Protein AF-A0A096C5V4-F1 (afdb_monomer_lite)

Foldseek 3Di:
DADDDDPPPVPDDPLVQVLLQLLQAQALDGDDCVLSVNDRHHYHVLLAAEEAEAQDDDPVVQVVSVVVSCVSNVHPDDRPRYDYDYPNPDQLVVSVVCVVVVQVVRCVVRVHHPYHHYHPVVSNPD

Structure (mmCIF, N/CA/C/O backbone):
data_AF-A0A096C5V4-F1
#
_entry.id   AF-A0A096C5V4-F1
#
loop_
_atom_site.group_PDB
_atom_site.id
_atom_site.type_symbol
_atom_site.label_atom_id
_atom_site.label_alt_id
_atom_site.label_comp_id
_atom_site.label_asym_id
_atom_site.label_entity_id
_atom_site.label_seq_id
_atom_site.pdbx_PDB_ins_code
_atom_site.Cartn_x
_atom_site.Cartn_y
_atom_site.Cartn_z
_atom_site.occupancy
_atom_site.B_iso_or_equiv
_atom_site.auth_seq_id
_atom_site.auth_comp_id
_atom_site.auth_asym_id
_atom_site.auth_atom_id
_atom_site.pdbx_PDB_model_num
ATOM 1 N N . MET A 1 1 ? -8.021 -10.408 -1.022 1.00 36.00 1 MET A N 1
ATOM 2 C CA . MET A 1 1 ? -8.852 -10.217 -2.234 1.00 36.00 1 MET A CA 1
ATOM 3 C C . MET A 1 1 ? -8.066 -9.335 -3.194 1.00 36.00 1 MET A C 1
ATOM 5 O O . MET A 1 1 ? -7.627 -8.278 -2.763 1.00 36.00 1 MET A O 1
ATOM 9 N N . LEU A 1 2 ? -7.796 -9.785 -4.425 1.00 30.89 2 LEU A N 1
ATOM 10 C CA . LEU A 1 2 ? -7.108 -8.972 -5.436 1.00 30.89 2 LEU A CA 1
ATOM 11 C C . LEU A 1 2 ? -8.164 -8.065 -6.089 1.00 30.89 2 LEU A C 1
ATOM 13 O O . LEU A 1 2 ? -9.019 -8.563 -6.815 1.00 30.89 2 LEU A O 1
ATOM 17 N N . LEU A 1 3 ? -8.166 -6.769 -5.778 1.00 42.56 3 LEU A N 1
ATOM 18 C CA . LEU A 1 3 ? -9.052 -5.807 -6.438 1.00 42.56 3 LEU A CA 1
ATOM 19 C C . LEU A 1 3 ? -8.323 -5.260 -7.664 1.00 42.56 3 LEU A C 1
ATOM 21 O O . LEU A 1 3 ? -7.387 -4.477 -7.534 1.00 42.56 3 LEU A O 1
ATOM 25 N N . THR A 1 4 ? -8.732 -5.694 -8.854 1.00 36.84 4 THR A N 1
ATOM 26 C CA . THR A 1 4 ? -8.365 -5.019 -10.102 1.00 36.84 4 THR A CA 1
ATOM 27 C C . THR A 1 4 ? -9.479 -4.028 -10.420 1.00 36.84 4 THR A C 1
ATOM 29 O O . THR A 1 4 ? -10.626 -4.421 -10.610 1.00 36.84 4 THR A O 1
ATOM 32 N N . TYR A 1 5 ? -9.167 -2.732 -10.395 1.00 47.03 5 TYR A N 1
ATOM 33 C CA . TYR A 1 5 ? -10.118 -1.676 -10.741 1.00 47.03 5 TYR A CA 1
ATOM 34 C C . TYR A 1 5 ? -9.794 -1.172 -12.147 1.00 47.03 5 TYR A C 1
ATOM 36 O O . TYR A 1 5 ? -8.743 -0.573 -12.367 1.00 47.03 5 TYR A O 1
ATOM 44 N N . GLN A 1 6 ? -10.688 -1.429 -13.103 1.00 39.72 6 GLN A N 1
ATOM 45 C CA . GLN A 1 6 ? -10.728 -0.678 -14.353 1.00 39.72 6 GLN A CA 1
ATOM 46 C C . GLN A 1 6 ? -11.697 0.485 -14.169 1.00 39.72 6 GLN A C 1
ATOM 48 O O . GLN A 1 6 ? -12.796 0.321 -13.650 1.00 39.72 6 GLN A O 1
ATOM 53 N N . ASN A 1 7 ? -11.242 1.669 -14.551 1.00 42.59 7 ASN A N 1
ATOM 54 C CA . ASN A 1 7 ? -11.932 2.931 -14.355 1.00 42.59 7 ASN A CA 1
ATOM 55 C C . ASN A 1 7 ? -13.208 2.970 -15.216 1.00 42.59 7 ASN A C 1
ATOM 57 O O . ASN A 1 7 ? -13.111 3.093 -16.434 1.00 42.59 7 ASN A O 1
ATOM 61 N N . ILE A 1 8 ? -14.383 2.803 -14.602 1.00 46.03 8 ILE A N 1
ATOM 62 C CA . ILE A 1 8 ? -15.649 2.591 -15.331 1.00 46.03 8 ILE A CA 1
ATOM 63 C C . ILE A 1 8 ? -16.226 3.917 -15.867 1.00 46.03 8 ILE A C 1
ATOM 65 O O . ILE A 1 8 ? -16.926 3.922 -16.875 1.00 46.03 8 ILE A O 1
ATOM 69 N N . ASP A 1 9 ? -15.838 5.058 -15.281 1.00 47.91 9 ASP A N 1
ATOM 70 C CA . ASP A 1 9 ? -16.555 6.324 -15.507 1.00 47.91 9 ASP A CA 1
ATOM 71 C C . ASP A 1 9 ? -15.721 7.417 -16.201 1.00 47.91 9 ASP A C 1
ATOM 73 O O . ASP A 1 9 ? -16.211 8.523 -16.415 1.00 47.91 9 ASP A O 1
ATOM 77 N N . GLY A 1 10 ? -14.448 7.160 -16.532 1.00 47.50 10 GLY A N 1
ATOM 78 C CA . GLY A 1 10 ? -13.567 8.072 -17.293 1.00 47.50 10 GLY A CA 1
ATOM 79 C C . GLY A 1 10 ? -13.242 9.439 -16.653 1.00 47.50 10 GLY A C 1
ATOM 80 O O . GLY A 1 10 ? -12.341 10.129 -17.123 1.00 47.50 10 GLY A O 1
ATOM 81 N N . LEU A 1 11 ? -13.933 9.830 -15.578 1.00 49.19 11 LEU A N 1
ATOM 82 C CA . LEU A 1 11 ? -13.869 11.154 -14.941 1.00 49.19 11 LEU A CA 1
ATOM 83 C C . LEU A 1 11 ? -13.092 11.174 -13.618 1.00 49.19 11 LEU A C 1
ATOM 85 O O . LEU A 1 11 ? -12.609 12.227 -13.204 1.00 49.19 11 LEU A O 1
ATOM 89 N N . THR A 1 12 ? -12.943 10.030 -12.949 1.00 55.69 12 THR A N 1
ATOM 90 C CA . THR A 1 12 ? -12.271 9.949 -11.643 1.00 55.69 12 THR A CA 1
ATOM 91 C C . THR A 1 12 ? -10.900 9.309 -11.803 1.00 55.69 12 THR A C 1
ATOM 93 O O . THR A 1 12 ? -10.772 8.231 -12.368 1.00 55.69 12 THR A O 1
ATOM 96 N N . ARG A 1 13 ? -9.833 9.963 -11.332 1.00 67.00 13 ARG A N 1
ATOM 97 C CA . ARG A 1 13 ? -8.462 9.428 -11.441 1.00 67.00 13 ARG A CA 1
ATOM 98 C C . ARG A 1 13 ? -8.331 8.151 -10.600 1.00 67.00 13 ARG A C 1
ATOM 100 O O . ARG A 1 13 ? -8.761 8.153 -9.451 1.00 67.00 13 ARG A O 1
ATOM 107 N N . THR A 1 14 ? -7.684 7.108 -11.125 1.00 73.25 14 THR A N 1
ATOM 108 C CA . THR A 1 14 ? -7.484 5.802 -10.455 1.00 73.25 14 THR A CA 1
ATOM 109 C C . THR A 1 14 ? -6.994 5.943 -9.006 1.00 73.25 14 THR A C 1
ATOM 111 O O . THR A 1 14 ? -7.549 5.327 -8.096 1.00 73.25 14 THR A O 1
ATOM 114 N N . GLY A 1 15 ? -6.053 6.861 -8.756 1.00 77.00 15 GLY A N 1
ATOM 115 C CA . GLY A 1 15 ? -5.527 7.129 -7.412 1.00 77.00 15 GLY A CA 1
ATOM 116 C C . GLY A 1 15 ? -6.564 7.616 -6.383 1.00 77.00 15 GLY A C 1
ATOM 117 O O . GLY A 1 15 ? -6.405 7.383 -5.186 1.00 77.00 15 GLY A O 1
ATOM 118 N N . VAL A 1 16 ? -7.664 8.246 -6.813 1.00 84.19 16 VAL A N 1
ATOM 119 C CA . VAL A 1 16 ? -8.737 8.720 -5.915 1.00 84.19 16 VAL A CA 1
ATOM 120 C C . VAL A 1 16 ? -9.544 7.549 -5.343 1.00 84.19 16 VAL A C 1
ATOM 122 O O . VAL A 1 16 ? -9.906 7.575 -4.160 1.00 84.19 16 VAL A O 1
ATOM 125 N N . TYR A 1 17 ? -9.769 6.508 -6.149 1.00 88.88 17 TYR A N 1
ATOM 126 C CA . TYR A 1 17 ? -10.402 5.264 -5.714 1.00 88.88 17 TYR A CA 1
ATOM 127 C C . TYR A 1 17 ? -9.463 4.407 -4.869 1.00 88.88 17 TYR A C 1
ATOM 129 O O . TYR A 1 17 ? -9.890 3.896 -3.836 1.00 88.88 17 TYR A O 1
ATOM 137 N N . ILE A 1 18 ? -8.178 4.319 -5.229 1.00 92.25 18 ILE A N 1
ATOM 138 C CA . ILE A 1 18 ? -7.176 3.639 -4.393 1.00 92.25 18 ILE A CA 1
ATOM 139 C C . ILE A 1 18 ? -7.161 4.253 -2.991 1.00 92.25 18 ILE A C 1
ATOM 141 O O . ILE A 1 18 ? -7.294 3.532 -2.007 1.00 92.25 18 ILE A O 1
ATOM 145 N N . SER A 1 19 ? -7.124 5.584 -2.882 1.00 93.88 19 SER A N 1
ATOM 146 C CA . SER A 1 19 ? -7.204 6.268 -1.586 1.00 93.88 19 SER A CA 1
ATOM 147 C C . SER A 1 19 ? -8.500 5.952 -0.816 1.00 93.88 19 SER A C 1
ATOM 149 O O . SER A 1 19 ? -8.475 5.843 0.407 1.00 93.88 19 SER A O 1
ATOM 151 N N . ALA A 1 20 ? -9.639 5.775 -1.499 1.00 94.94 20 ALA A N 1
ATOM 152 C CA . ALA A 1 20 ? -10.913 5.400 -0.870 1.00 94.94 20 ALA A CA 1
ATOM 153 C C . ALA A 1 20 ? -10.879 3.986 -0.286 1.00 94.94 20 ALA A C 1
ATOM 155 O O . ALA A 1 20 ? -11.258 3.778 0.867 1.00 94.94 20 ALA A O 1
ATOM 156 N N . ILE A 1 21 ? -10.385 3.034 -1.078 1.00 96.81 21 ILE A N 1
ATOM 157 C CA . ILE A 1 21 ? -10.232 1.636 -0.679 1.00 96.81 21 ILE A CA 1
ATOM 158 C C . ILE A 1 21 ? -9.263 1.546 0.495 1.00 96.81 21 ILE A C 1
ATOM 160 O O . ILE A 1 21 ? -9.602 0.969 1.524 1.00 96.81 21 ILE A O 1
ATOM 164 N N . LEU A 1 22 ? -8.082 2.157 0.372 1.00 97.69 22 LEU A N 1
ATOM 165 C CA . LEU A 1 22 ? -7.081 2.149 1.430 1.00 97.69 22 LEU A CA 1
ATOM 166 C C . LEU A 1 22 ? -7.664 2.718 2.722 1.00 97.69 22 LEU A C 1
ATOM 168 O O . LEU A 1 22 ? -7.626 2.020 3.731 1.00 97.69 22 LEU A O 1
ATOM 172 N N . ALA A 1 23 ? -8.298 3.895 2.683 1.00 97.88 23 ALA A N 1
ATOM 173 C CA . ALA A 1 23 ? -8.901 4.515 3.863 1.00 97.88 23 ALA A CA 1
ATOM 174 C C . ALA A 1 23 ? -9.884 3.583 4.591 1.00 97.88 23 ALA A C 1
ATOM 176 O O . ALA A 1 23 ? -9.790 3.430 5.807 1.00 97.88 23 ALA A O 1
ATOM 177 N N . GLY A 1 24 ? -10.764 2.894 3.854 1.00 97.94 24 GLY A N 1
ATOM 178 C CA . GLY A 1 24 ? -11.707 1.932 4.435 1.00 97.94 24 GLY A CA 1
ATOM 179 C C . GLY A 1 24 ? -11.047 0.712 5.088 1.00 97.94 24 GLY A C 1
ATOM 180 O O . GLY A 1 24 ? -11.654 0.083 5.948 1.00 97.94 24 GLY A O 1
ATOM 181 N N . THR A 1 25 ? -9.800 0.388 4.730 1.00 98.38 25 THR A N 1
ATOM 182 C CA . THR A 1 25 ? -9.024 -0.704 5.347 1.00 98.38 25 THR A CA 1
ATOM 183 C C . THR A 1 25 ? -8.139 -0.274 6.517 1.00 98.38 25 THR A C 1
ATOM 185 O O . THR A 1 25 ? -7.573 -1.137 7.185 1.00 98.38 25 THR A O 1
ATOM 188 N N . LEU A 1 26 ? -7.994 1.029 6.784 1.00 98.31 26 LEU A N 1
ATOM 189 C CA . LEU A 1 26 ? -7.147 1.535 7.877 1.00 98.31 26 LEU A CA 1
ATOM 190 C C . LEU A 1 26 ? -7.860 1.597 9.232 1.00 98.31 26 LEU A C 1
ATOM 192 O O . LEU A 1 26 ? -7.247 1.963 10.232 1.00 98.31 26 LEU A O 1
ATOM 196 N N . VAL A 1 27 ? -9.141 1.241 9.268 1.00 97.94 27 VAL A N 1
ATOM 197 C CA . VAL A 1 27 ? -10.021 1.382 10.430 1.00 97.94 27 VAL A CA 1
ATOM 198 C C . VAL A 1 27 ? -10.542 0.030 10.910 1.00 97.94 27 VAL A C 1
ATOM 200 O O . VAL A 1 27 ? -10.601 -0.938 10.148 1.00 97.94 27 VAL A O 1
ATOM 203 N N . ALA A 1 28 ? -10.919 -0.041 12.189 1.00 97.12 28 ALA A N 1
ATOM 204 C CA . ALA A 1 28 ? -11.491 -1.247 12.792 1.00 97.12 28 ALA A CA 1
ATOM 205 C C . ALA A 1 28 ? -12.981 -1.430 12.455 1.00 97.12 28 ALA A C 1
ATOM 207 O O . ALA A 1 28 ? -13.461 -2.559 12.368 1.00 97.12 28 ALA A O 1
ATOM 208 N N . GLU A 1 29 ? -13.690 -0.326 12.220 1.00 97.19 29 GLU A N 1
ATOM 209 C CA . GLU A 1 29 ? -15.111 -0.299 11.874 1.00 97.19 29 GLU A CA 1
ATOM 210 C C . GLU A 1 29 ? -15.308 0.215 10.450 1.00 97.19 29 GLU A C 1
ATOM 212 O O . GLU A 1 29 ? -14.498 0.982 9.934 1.00 97.19 29 GLU A O 1
ATOM 217 N N . ARG A 1 30 ? -16.376 -0.231 9.785 1.00 96.31 30 ARG A N 1
ATOM 218 C CA . ARG A 1 30 ? -16.660 0.149 8.397 1.00 96.31 30 ARG A CA 1
ATOM 219 C C . ARG A 1 30 ? -16.947 1.653 8.301 1.00 96.31 30 ARG A C 1
ATOM 221 O O . ARG A 1 30 ? -17.791 2.168 9.028 1.00 96.31 30 ARG A O 1
ATOM 228 N N . LEU A 1 31 ? -16.273 2.325 7.366 1.00 95.44 31 LEU A N 1
ATOM 229 C CA . LEU A 1 31 ? -16.545 3.725 7.032 1.00 95.44 31 LEU A CA 1
ATOM 230 C C . LEU A 1 31 ? -17.895 3.888 6.326 1.00 95.44 31 LEU A C 1
ATOM 232 O O . LEU A 1 31 ? -18.392 2.960 5.685 1.00 95.44 31 LEU A O 1
ATOM 236 N N . GLN A 1 32 ? -18.453 5.094 6.404 1.00 94.12 32 GLN A N 1
ATOM 237 C CA . GLN A 1 32 ? -19.642 5.459 5.639 1.00 94.12 32 GLN A CA 1
ATOM 238 C C . GLN A 1 32 ? -19.329 5.503 4.139 1.00 94.12 32 GLN A C 1
ATOM 240 O O . GLN A 1 32 ? -18.202 5.810 3.735 1.00 94.12 32 GLN A O 1
ATOM 245 N N . ALA A 1 33 ? -20.336 5.231 3.309 1.00 90.00 33 ALA A N 1
ATOM 246 C CA . ALA A 1 33 ? -20.181 5.147 1.859 1.00 90.00 33 ALA A CA 1
ATOM 247 C C . ALA A 1 33 ? -19.620 6.451 1.261 1.00 90.00 33 ALA A C 1
ATOM 249 O O . ALA A 1 33 ? -18.791 6.427 0.357 1.00 90.00 33 ALA A O 1
ATOM 250 N N . GLU A 1 34 ? -19.994 7.605 1.804 1.00 91.12 34 GLU A N 1
ATOM 251 C CA . GLU A 1 34 ? -19.537 8.926 1.369 1.00 91.12 34 GLU A CA 1
ATOM 252 C C . GLU A 1 34 ? -18.023 9.101 1.565 1.00 91.12 34 GLU A C 1
ATOM 254 O O . GLU A 1 34 ? -17.355 9.774 0.776 1.00 91.12 34 GLU A O 1
ATOM 259 N N . GLN A 1 35 ? -17.455 8.453 2.586 1.00 92.12 35 GLN A N 1
ATOM 260 C CA . GLN A 1 35 ? -16.017 8.473 2.851 1.00 92.12 35 GLN A CA 1
ATOM 261 C C . GLN A 1 35 ? -15.253 7.576 1.872 1.00 92.12 35 GLN A C 1
ATOM 263 O O . GLN A 1 35 ? -14.094 7.855 1.571 1.00 92.12 35 GLN A O 1
ATOM 268 N N . THR A 1 36 ? -15.888 6.531 1.340 1.00 93.19 36 THR A N 1
ATOM 269 C CA . THR A 1 36 ? -15.294 5.561 0.408 1.00 93.19 36 THR A CA 1
ATOM 270 C C . THR A 1 36 ? -15.768 5.741 -1.035 1.00 93.19 36 THR A C 1
ATOM 272 O O . THR A 1 36 ? -15.596 4.836 -1.846 1.00 93.19 36 THR A O 1
ATOM 275 N N . LEU A 1 37 ? -16.310 6.911 -1.395 1.00 91.88 37 LEU A N 1
ATOM 276 C CA . LEU A 1 37 ? -16.802 7.214 -2.752 1.00 91.88 37 LEU A CA 1
ATOM 277 C C . LEU A 1 37 ? -17.891 6.239 -3.235 1.00 91.88 37 LEU A C 1
ATOM 279 O O . LEU A 1 37 ? -17.922 5.849 -4.397 1.00 91.88 37 LEU A O 1
ATOM 283 N N . GLY A 1 38 ? -18.758 5.808 -2.324 1.00 91.06 38 GLY A N 1
ATOM 284 C CA . GLY A 1 38 ? -19.812 4.829 -2.575 1.00 91.06 38 GLY A CA 1
ATOM 285 C C . GLY A 1 38 ? -19.341 3.374 -2.544 1.00 91.06 38 GLY A C 1
ATOM 286 O O . GLY A 1 38 ? -20.164 2.476 -2.707 1.00 91.06 38 GLY A O 1
ATOM 287 N N . LEU A 1 39 ? -18.044 3.111 -2.338 1.00 90.56 39 LEU A N 1
ATOM 288 C CA . LEU A 1 39 ? -17.512 1.750 -2.319 1.00 90.56 39 LEU A CA 1
ATOM 289 C C . LEU A 1 39 ? -17.819 1.035 -1.007 1.00 90.56 39 LEU A C 1
ATOM 291 O O . LEU A 1 39 ? -17.585 1.569 0.080 1.00 90.56 39 LEU A O 1
ATOM 295 N N . ASP A 1 40 ? -18.215 -0.230 -1.113 1.00 92.94 40 ASP A N 1
ATOM 296 C CA . ASP A 1 40 ? -18.361 -1.095 0.049 1.00 92.94 40 ASP A CA 1
ATOM 297 C C . ASP A 1 40 ? -17.019 -1.736 0.440 1.00 92.94 40 ASP A C 1
ATOM 299 O O . ASP A 1 40 ? -16.634 -2.798 -0.053 1.00 92.94 40 ASP A O 1
ATOM 303 N N . VAL A 1 41 ? -16.267 -1.069 1.317 1.00 95.56 41 VAL A N 1
ATOM 304 C CA . VAL A 1 41 ? -14.935 -1.521 1.749 1.00 95.56 41 VAL A CA 1
ATOM 305 C C . VAL A 1 41 ? -15.036 -2.273 3.076 1.00 95.56 41 VAL A C 1
ATOM 307 O O . VAL A 1 41 ? -15.735 -1.865 4.006 1.00 95.56 41 VAL A O 1
ATOM 310 N N . THR A 1 42 ? -14.348 -3.412 3.173 1.00 97.19 42 THR A N 1
ATOM 311 C CA . THR A 1 42 ? -14.268 -4.188 4.419 1.00 97.19 42 THR A CA 1
ATOM 312 C C . THR A 1 42 ? -13.186 -3.608 5.330 1.00 97.19 42 THR A C 1
ATOM 314 O O . THR A 1 42 ? -12.017 -3.545 4.939 1.00 97.19 42 THR A O 1
ATOM 317 N N . ALA A 1 43 ? -13.580 -3.230 6.548 1.00 97.94 43 ALA A N 1
ATOM 318 C CA . ALA A 1 43 ? -12.677 -2.763 7.599 1.00 97.94 43 ALA A CA 1
ATOM 319 C C . ALA A 1 43 ? -11.674 -3.844 8.037 1.00 97.94 43 ALA A C 1
ATOM 321 O O . ALA A 1 43 ? -11.847 -5.032 7.754 1.00 97.94 43 ALA A O 1
ATOM 322 N N . ASN A 1 44 ? -10.625 -3.438 8.751 1.00 98.50 44 ASN A N 1
ATOM 323 C CA . ASN A 1 44 ? -9.537 -4.311 9.187 1.00 98.50 44 ASN A CA 1
ATOM 324 C C . ASN A 1 44 ? -9.403 -4.344 10.724 1.00 98.50 44 ASN A C 1
ATOM 326 O O . ASN A 1 44 ? -8.382 -3.922 11.272 1.00 98.50 44 ASN A O 1
ATOM 330 N N . PRO A 1 45 ? -10.396 -4.886 11.457 1.00 97.75 45 PRO A N 1
ATOM 331 C CA . PRO A 1 45 ? -10.356 -4.947 12.922 1.00 97.75 45 PRO A CA 1
ATOM 332 C C . PRO A 1 45 ? -9.230 -5.837 13.464 1.00 97.75 45 PRO A C 1
ATOM 334 O O . PRO A 1 45 ? -8.861 -5.729 14.628 1.00 97.75 45 PRO A O 1
ATOM 337 N N . LYS A 1 46 ? -8.683 -6.730 12.631 1.00 97.88 46 LYS A N 1
ATOM 338 C CA . LYS A 1 46 ? -7.581 -7.627 13.000 1.00 97.88 46 LYS A CA 1
ATOM 339 C C . LYS A 1 46 ? -6.201 -6.992 12.824 1.00 97.88 46 LYS A C 1
ATOM 341 O O . LYS A 1 46 ? -5.219 -7.624 13.191 1.00 97.88 46 LYS A O 1
ATOM 346 N N . GLY A 1 47 ? -6.115 -5.796 12.233 1.00 98.00 47 GLY A N 1
ATOM 347 C CA . GLY A 1 47 ? -4.837 -5.146 11.946 1.00 98.00 47 GLY A CA 1
ATOM 348 C C . GLY A 1 47 ? -3.922 -5.982 11.044 1.00 98.00 47 GLY A C 1
ATOM 349 O O . GLY A 1 47 ? -2.708 -5.945 11.209 1.00 98.00 47 GLY A O 1
ATOM 350 N N . MET A 1 48 ? -4.489 -6.758 10.111 1.00 98.62 48 MET A N 1
ATOM 351 C CA . MET A 1 48 ? -3.708 -7.526 9.134 1.00 98.62 48 MET A CA 1
ATOM 352 C C . MET A 1 48 ? -3.050 -6.588 8.117 1.00 98.62 48 MET A C 1
ATOM 354 O O . MET A 1 48 ? -3.488 -5.455 7.924 1.00 98.62 48 MET A O 1
ATOM 358 N N . THR A 1 49 ? -2.019 -7.055 7.419 1.00 98.69 49 THR A N 1
ATOM 359 C CA . THR A 1 49 ? -1.239 -6.182 6.531 1.00 98.69 49 THR A CA 1
ATOM 360 C C . THR A 1 49 ? -2.082 -5.572 5.409 1.00 98.69 49 THR A C 1
ATOM 362 O O . THR A 1 49 ? -2.801 -6.284 4.705 1.00 98.69 49 THR A O 1
ATOM 365 N N . VAL A 1 50 ? -1.900 -4.276 5.170 1.00 98.62 50 VAL A N 1
ATOM 366 C CA . VAL A 1 50 ? -2.322 -3.581 3.952 1.00 98.62 50 VAL A CA 1
ATOM 367 C C . VAL A 1 50 ? -1.074 -3.098 3.211 1.00 98.62 50 VAL A C 1
ATOM 369 O O . VAL A 1 50 ? -0.286 -2.328 3.758 1.00 98.62 50 VAL A O 1
ATOM 372 N N . LEU A 1 51 ? -0.882 -3.567 1.978 1.00 98.38 51 LEU A N 1
ATOM 373 C CA . LEU A 1 51 ? 0.256 -3.214 1.124 1.00 98.38 51 LEU A CA 1
ATOM 374 C C . LEU A 1 51 ? -0.207 -2.365 -0.050 1.00 98.38 51 LEU A C 1
ATOM 376 O O . LEU A 1 51 ? -1.155 -2.735 -0.741 1.00 98.38 51 LEU A O 1
ATOM 380 N N . HIS A 1 52 ? 0.495 -1.269 -0.300 1.00 97.06 52 HIS A N 1
ATOM 381 C CA . HIS A 1 52 ? 0.312 -0.438 -1.479 1.00 97.06 52 HIS A CA 1
ATOM 382 C C . HIS A 1 52 ? 1.648 -0.280 -2.203 1.00 97.06 52 HIS A C 1
ATOM 384 O O . HIS A 1 52 ? 2.587 0.302 -1.666 1.00 97.06 52 HIS A O 1
AT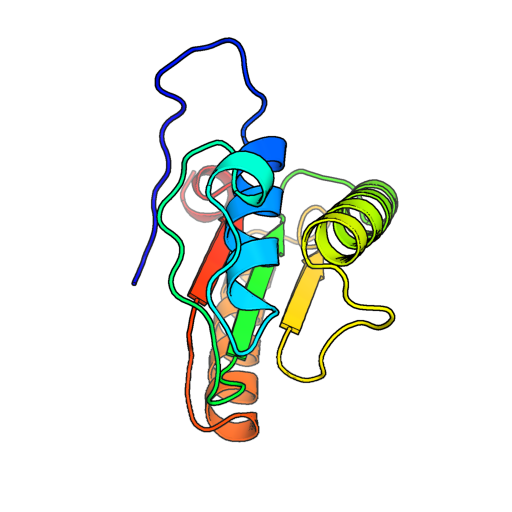OM 390 N N . TYR A 1 53 ? 1.737 -0.822 -3.412 1.00 96.50 53 TYR A N 1
ATOM 391 C CA . TYR A 1 53 ? 2.893 -0.705 -4.289 1.00 96.50 53 TYR A CA 1
ATOM 392 C C . TYR A 1 53 ? 2.556 0.263 -5.415 1.00 96.50 53 TYR A C 1
ATOM 394 O O . TYR A 1 53 ? 1.657 -0.029 -6.196 1.00 96.50 53 TYR A O 1
ATOM 402 N N . ASP A 1 54 ? 3.274 1.378 -5.500 1.00 93.94 54 ASP A N 1
ATOM 403 C CA . ASP A 1 54 ? 3.052 2.406 -6.519 1.00 93.94 54 ASP A CA 1
ATOM 404 C C . ASP A 1 54 ? 4.238 2.432 -7.487 1.00 93.94 54 ASP A C 1
ATOM 406 O O . ASP A 1 54 ? 5.379 2.680 -7.076 1.00 93.94 54 ASP A O 1
ATOM 410 N N . THR A 1 55 ? 3.993 2.114 -8.760 1.00 91.94 55 THR A N 1
ATOM 411 C CA . THR A 1 55 ? 5.036 2.083 -9.795 1.00 91.94 55 THR A CA 1
ATOM 412 C C . THR A 1 55 ? 5.055 3.325 -10.681 1.00 91.94 55 THR A C 1
ATOM 414 O O . THR A 1 55 ? 5.963 3.444 -11.500 1.00 91.94 55 THR A O 1
ATOM 417 N N . GLU A 1 56 ? 4.105 4.249 -10.529 1.00 87.88 56 GLU A N 1
ATOM 418 C CA . GLU A 1 56 ? 3.871 5.332 -11.493 1.00 87.88 56 GLU A CA 1
ATOM 419 C C . GLU A 1 56 ? 4.091 6.727 -10.893 1.00 87.88 56 GLU A C 1
ATOM 421 O O . GLU A 1 56 ? 4.549 7.640 -11.582 1.00 87.88 56 GLU A O 1
ATOM 426 N N . GLN A 1 57 ? 3.772 6.917 -9.612 1.00 86.94 57 GLN A N 1
ATOM 427 C CA . GLN A 1 57 ? 3.858 8.211 -8.940 1.00 86.94 57 GLN A CA 1
ATOM 428 C C . GLN A 1 57 ? 5.220 8.420 -8.284 1.00 86.94 57 GLN A C 1
ATOM 430 O O . GLN A 1 57 ? 5.888 7.476 -7.875 1.00 86.94 57 GLN A O 1
ATOM 435 N N . SER A 1 58 ? 5.622 9.685 -8.126 1.00 91.31 58 SER A N 1
ATOM 436 C CA . SER A 1 58 ? 6.814 10.045 -7.353 1.00 91.31 58 SER A CA 1
ATOM 437 C C . SER A 1 58 ? 6.622 9.780 -5.856 1.00 91.31 58 SER A C 1
ATOM 439 O O . SER A 1 58 ? 5.501 9.778 -5.345 1.00 91.31 58 SER A O 1
ATOM 441 N N . GLU A 1 59 ? 7.723 9.645 -5.116 1.00 92.88 59 GLU A N 1
ATOM 442 C CA . GLU A 1 59 ? 7.676 9.486 -3.658 1.00 92.88 59 GLU A CA 1
ATOM 443 C C . GLU A 1 59 ? 6.953 10.656 -2.965 1.00 92.88 59 GLU A C 1
ATOM 445 O O . GLU A 1 59 ? 6.125 10.439 -2.083 1.00 92.88 59 GLU A O 1
ATOM 450 N N . ALA A 1 60 ? 7.188 11.897 -3.407 1.00 93.31 60 ALA A N 1
ATOM 451 C CA . ALA A 1 60 ? 6.500 13.071 -2.869 1.00 93.31 60 ALA A CA 1
ATOM 452 C C . ALA A 1 60 ? 4.977 12.996 -3.084 1.00 93.31 60 ALA A C 1
ATOM 454 O O . ALA A 1 60 ? 4.203 13.291 -2.172 1.00 93.31 60 ALA A O 1
ATOM 455 N N . GLN A 1 61 ? 4.544 12.548 -4.266 1.00 91.19 61 GLN A N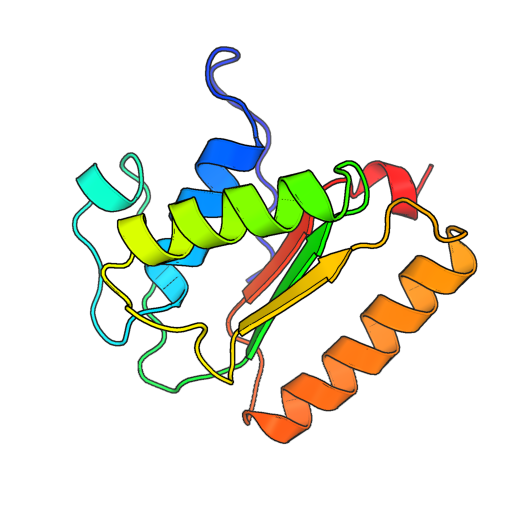 1
ATOM 456 C CA . GLN A 1 61 ? 3.125 12.388 -4.572 1.00 91.19 61 GLN A CA 1
ATOM 457 C C . GLN A 1 61 ? 2.491 11.253 -3.755 1.00 91.19 61 GLN A C 1
ATOM 459 O O . GLN A 1 61 ? 1.351 11.393 -3.301 1.00 91.19 61 GLN A O 1
ATOM 464 N N . LEU A 1 62 ? 3.231 10.164 -3.520 1.00 92.12 62 LEU A N 1
ATOM 465 C CA . LEU A 1 62 ? 2.813 9.061 -2.656 1.00 92.12 62 LEU A CA 1
ATOM 466 C C . LEU A 1 62 ? 2.576 9.537 -1.215 1.00 92.12 62 LEU A C 1
ATOM 468 O O . LEU A 1 62 ? 1.545 9.211 -0.625 1.00 92.12 62 LEU A O 1
ATOM 472 N N . GLN A 1 63 ? 3.478 10.360 -0.669 1.00 92.00 63 GLN A N 1
ATOM 473 C CA . GLN A 1 63 ? 3.327 10.943 0.671 1.00 92.00 63 GLN A CA 1
ATOM 474 C C . GLN A 1 63 ? 2.124 11.894 0.763 1.00 92.00 63 G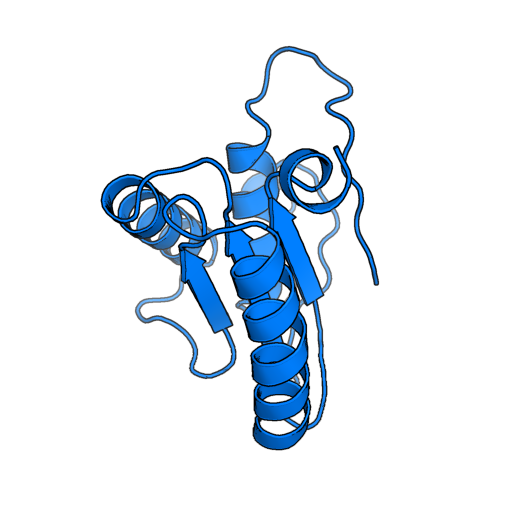LN A C 1
ATOM 476 O O . GLN A 1 63 ? 1.357 11.846 1.727 1.00 92.00 63 GLN A O 1
ATOM 481 N N . GLU A 1 64 ? 1.895 12.722 -0.258 1.00 92.75 64 GLU A N 1
ATOM 482 C CA . GLU A 1 64 ? 0.715 13.593 -0.309 1.00 92.75 64 GLU A CA 1
ATOM 483 C C . GLU A 1 64 ? -0.592 12.775 -0.327 1.00 92.75 64 GLU A C 1
ATOM 485 O O . GLU A 1 64 ? -1.547 13.071 0.400 1.00 92.75 64 GLU A O 1
ATOM 490 N N . ASN A 1 65 ? -0.636 11.710 -1.131 1.00 92.00 65 ASN A N 1
ATOM 491 C CA . ASN A 1 65 ? -1.792 10.819 -1.225 1.00 92.00 65 ASN A CA 1
ATOM 492 C C . ASN A 1 65 ? -2.015 10.016 0.063 1.00 92.00 65 ASN A C 1
ATOM 494 O O . ASN A 1 65 ? -3.165 9.759 0.437 1.00 92.00 65 ASN A O 1
ATOM 498 N N . LEU A 1 66 ? -0.944 9.669 0.779 1.00 94.12 66 LEU A N 1
ATOM 499 C CA . LEU A 1 66 ? -1.036 9.063 2.102 1.00 94.12 66 LEU A CA 1
ATOM 500 C C . LEU A 1 66 ? -1.738 10.001 3.089 1.00 94.12 66 LEU A C 1
ATOM 502 O O . LEU A 1 66 ? -2.707 9.588 3.724 1.00 94.12 66 LEU A O 1
ATOM 506 N N . GLY A 1 67 ? -1.346 11.277 3.152 1.00 94.94 67 GLY A N 1
ATOM 507 C CA . GLY A 1 67 ? -2.015 12.265 4.005 1.00 94.94 67 GLY A CA 1
ATOM 508 C C . GLY A 1 67 ? -3.519 12.388 3.717 1.00 94.94 67 GLY A C 1
ATOM 509 O O . GLY A 1 67 ? -4.338 12.401 4.639 1.00 94.94 67 GLY A O 1
ATOM 510 N N . LYS A 1 68 ? -3.910 12.389 2.434 1.00 93.88 68 LYS A N 1
ATOM 511 C CA . LYS A 1 68 ? -5.328 12.387 2.019 1.00 93.88 68 LYS A CA 1
ATOM 512 C C . LYS A 1 68 ? -6.063 11.126 2.482 1.00 93.88 68 LYS A C 1
ATOM 514 O O . LYS A 1 68 ? -7.193 11.220 2.959 1.00 93.88 68 LYS A O 1
ATOM 519 N N . THR A 1 69 ? -5.415 9.970 2.369 1.00 96.38 69 THR A N 1
ATOM 520 C CA . THR A 1 69 ? -5.961 8.667 2.777 1.00 96.38 69 THR A CA 1
ATOM 521 C C . THR A 1 69 ? -6.189 8.603 4.287 1.00 96.38 69 THR A C 1
ATOM 523 O O . THR A 1 69 ? -7.272 8.217 4.721 1.00 96.38 69 THR A O 1
ATOM 526 N N . LEU A 1 70 ? -5.221 9.055 5.092 1.00 97.12 70 LEU A N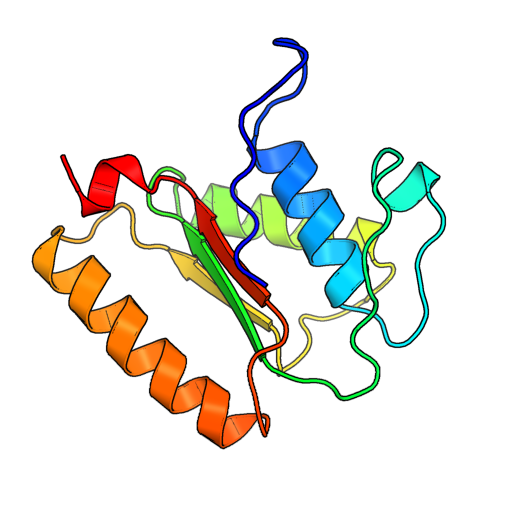 1
ATOM 527 C CA . LEU A 1 70 ? -5.347 9.115 6.553 1.00 97.12 70 LEU A CA 1
ATOM 528 C C . LEU A 1 70 ? -6.476 10.054 6.985 1.00 97.12 70 LEU A C 1
ATOM 530 O O . LEU A 1 70 ? -7.328 9.672 7.785 1.00 97.12 70 LEU A O 1
ATOM 534 N N . ARG A 1 71 ? -6.545 11.252 6.386 1.00 96.31 71 ARG A N 1
ATOM 535 C CA . ARG A 1 71 ? -7.624 12.214 6.652 1.00 96.31 71 ARG A CA 1
ATOM 536 C C . ARG A 1 71 ? -8.998 11.635 6.315 1.00 96.31 71 ARG A C 1
ATOM 538 O O . ARG A 1 71 ? -9.939 11.837 7.074 1.00 96.31 71 ARG A O 1
ATOM 545 N N . ARG A 1 72 ? -9.121 10.915 5.195 1.00 95.81 72 ARG A N 1
ATOM 546 C CA . ARG A 1 72 ? -10.361 10.232 4.792 1.00 95.81 72 ARG A CA 1
ATOM 547 C C . ARG A 1 72 ? -10.759 9.131 5.779 1.00 95.81 72 ARG A C 1
ATOM 549 O O . ARG A 1 72 ? -11.944 8.990 6.068 1.00 95.81 72 ARG A O 1
ATOM 556 N N . ALA A 1 73 ? -9.780 8.394 6.298 1.00 96.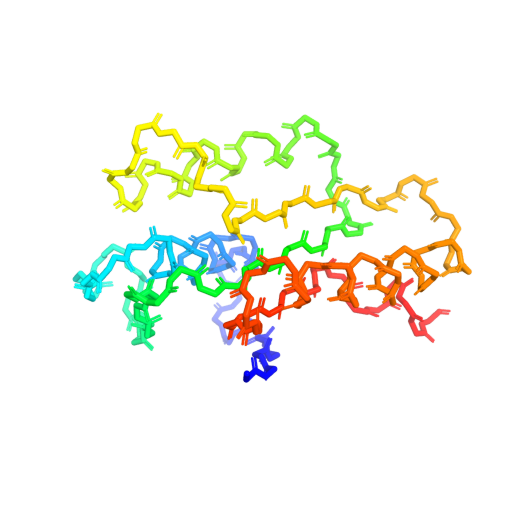88 73 ALA A N 1
ATOM 557 C CA . ALA A 1 73 ? -9.981 7.355 7.304 1.00 96.88 73 ALA A CA 1
ATOM 558 C C . ALA A 1 73 ? -10.253 7.907 8.716 1.00 96.88 73 ALA A C 1
ATOM 560 O O . ALA A 1 73 ? -10.700 7.160 9.579 1.00 96.88 73 ALA A O 1
ATOM 561 N N . GLY A 1 74 ? -9.977 9.192 8.967 1.00 96.81 74 GLY A N 1
ATOM 562 C CA . GLY A 1 74 ? -10.066 9.784 10.303 1.00 96.81 74 GLY A CA 1
ATOM 563 C C . GLY A 1 74 ? -8.970 9.297 11.258 1.00 96.81 74 GLY A C 1
ATOM 564 O O . GLY A 1 74 ? -9.186 9.276 12.465 1.00 96.81 74 GLY A O 1
ATOM 565 N N . VAL A 1 75 ? -7.811 8.884 10.732 1.00 96.44 75 VAL A N 1
ATOM 566 C CA . VAL A 1 75 ? -6.691 8.357 11.528 1.00 96.44 75 VAL A CA 1
ATOM 567 C C . VAL A 1 75 ? -5.564 9.391 11.592 1.00 96.44 75 VAL A C 1
ATOM 569 O O . VAL A 1 75 ? -5.179 9.964 10.576 1.00 96.44 75 VAL A O 1
ATOM 572 N N . GLU A 1 76 ? -5.020 9.621 12.787 1.00 94.50 76 GLU A N 1
ATOM 573 C CA . GLU A 1 76 ? -4.013 10.666 13.041 1.00 94.50 76 GLU A CA 1
ATOM 574 C C . GLU A 1 76 ? -2.584 10.266 12.648 1.00 94.50 76 GLU A C 1
ATOM 576 O O . GLU A 1 76 ? -1.737 11.122 12.400 1.00 94.50 76 GLU A O 1
ATOM 581 N N . SER A 1 77 ? -2.299 8.965 12.595 1.00 95.88 77 SER A N 1
ATOM 582 C CA . SER A 1 77 ? -0.973 8.432 12.280 1.00 95.88 77 SER A CA 1
ATOM 583 C C . SER A 1 77 ? -1.063 7.200 11.387 1.00 95.88 77 SER A C 1
ATOM 585 O O . SER A 1 77 ? -2.096 6.539 11.312 1.00 95.88 77 SER A O 1
ATOM 587 N N . VAL A 1 78 ? 0.025 6.892 10.683 1.00 97.38 78 VAL A N 1
ATOM 588 C CA . VAL A 1 78 ? 0.090 5.716 9.811 1.00 97.38 78 VAL A CA 1
ATOM 589 C C . VAL A 1 78 ? -0.001 4.441 10.663 1.00 97.38 78 VAL A C 1
ATOM 591 O O . VAL A 1 78 ? 0.881 4.222 11.499 1.00 97.38 78 VAL A O 1
ATOM 594 N N . PRO A 1 79 ? -1.011 3.571 10.462 1.00 97.94 79 PRO A N 1
ATOM 595 C CA . PRO A 1 79 ? -1.098 2.319 11.204 1.00 97.94 79 PRO A CA 1
ATOM 596 C C . PRO A 1 79 ? 0.096 1.409 10.905 1.00 97.94 79 PRO A C 1
ATOM 598 O O . PRO A 1 79 ? 0.510 1.279 9.755 1.00 97.94 79 PRO A O 1
ATOM 601 N N . GLN A 1 80 ? 0.608 0.700 11.915 1.00 98.00 80 GLN A N 1
ATOM 602 C CA . GLN A 1 80 ? 1.784 -0.175 11.761 1.00 98.00 80 GLN A CA 1
ATOM 603 C C . GLN A 1 80 ? 1.595 -1.305 10.732 1.00 98.00 80 GLN A C 1
ATOM 605 O O . GLN A 1 80 ? 2.574 -1.854 10.221 1.00 98.00 80 GLN A O 1
ATOM 610 N N . PHE A 1 81 ? 0.347 -1.681 10.446 1.00 98.25 81 PHE A N 1
ATOM 611 C CA . PHE A 1 81 ? -0.007 -2.708 9.469 1.00 98.25 81 PHE A CA 1
ATOM 612 C C . PHE A 1 81 ? -0.129 -2.178 8.033 1.00 98.25 81 PHE A C 1
ATOM 614 O O . PHE A 1 81 ? -0.267 -2.983 7.114 1.00 98.25 81 PHE A O 1
ATOM 621 N N . TYR A 1 82 ? -0.060 -0.861 7.815 1.00 98.44 82 TYR A N 1
ATOM 622 C CA . TYR A 1 82 ? -0.101 -0.253 6.487 1.00 98.44 82 TYR A CA 1
ATOM 623 C C . TYR A 1 82 ? 1.304 0.079 5.981 1.00 98.44 82 TYR A C 1
ATOM 625 O O . TYR A 1 82 ? 2.067 0.776 6.648 1.00 98.44 82 TYR A O 1
ATOM 633 N N . HIS A 1 83 ? 1.625 -0.389 4.774 1.00 97.69 83 HIS A N 1
ATOM 634 C CA . HIS A 1 83 ? 2.929 -0.191 4.142 1.00 97.69 83 HIS A CA 1
ATOM 635 C C . HIS A 1 83 ? 2.733 0.285 2.706 1.00 97.69 83 HIS A C 1
ATOM 637 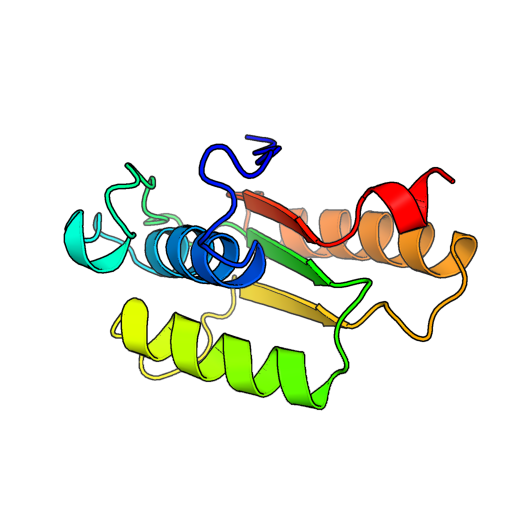O O . HIS A 1 83 ? 2.222 -0.455 1.866 1.00 97.69 83 HIS A O 1
ATOM 643 N N . SER A 1 84 ? 3.162 1.516 2.428 1.00 95.25 84 SER A N 1
ATOM 644 C CA . SER A 1 84 ? 3.166 2.098 1.085 1.00 95.25 84 SER A CA 1
ATOM 645 C C . SER A 1 84 ? 4.595 2.144 0.561 1.00 95.25 84 SER A C 1
ATOM 647 O O . SER A 1 84 ? 5.472 2.687 1.230 1.00 95.25 84 SER A O 1
ATOM 649 N N . LEU A 1 85 ? 4.837 1.579 -0.619 1.00 95.69 85 LEU A N 1
ATOM 650 C CA . LEU A 1 85 ? 6.163 1.459 -1.211 1.00 95.69 85 LEU A CA 1
ATOM 651 C C . LEU A 1 85 ? 6.196 2.147 -2.575 1.00 95.69 85 LEU A C 1
ATOM 653 O O . LEU A 1 85 ? 5.442 1.792 -3.479 1.00 95.69 85 LEU A O 1
ATOM 657 N N . TYR A 1 86 ? 7.113 3.104 -2.708 1.00 95.12 86 TYR A N 1
ATOM 658 C CA . TYR A 1 86 ? 7.455 3.753 -3.968 1.00 95.12 86 TYR A CA 1
ATOM 659 C C . TYR A 1 86 ? 8.387 2.850 -4.781 1.00 95.12 86 TYR A C 1
ATOM 661 O O . TYR A 1 86 ? 9.475 2.495 -4.324 1.00 95.12 86 TYR A O 1
ATOM 669 N N . LEU A 1 87 ? 7.957 2.478 -5.985 1.00 96.06 87 LEU A N 1
ATOM 670 C CA . LEU A 1 87 ? 8.666 1.554 -6.868 1.00 96.06 87 LEU A CA 1
ATOM 671 C C . LEU A 1 87 ? 9.017 2.166 -8.233 1.00 96.06 87 LEU A C 1
ATOM 673 O O . LEU A 1 87 ? 9.681 1.501 -9.035 1.00 96.06 87 LEU A O 1
ATOM 677 N N . ALA A 1 88 ? 8.599 3.405 -8.520 1.00 92.94 88 ALA A N 1
ATOM 678 C CA . ALA A 1 88 ? 8.703 3.974 -9.865 1.00 92.94 88 ALA A CA 1
ATOM 679 C C . ALA A 1 88 ? 10.150 4.074 -10.377 1.00 92.94 88 ALA A C 1
ATOM 681 O O . ALA A 1 88 ? 10.402 3.823 -11.553 1.00 92.94 88 ALA A O 1
ATOM 682 N N . SER A 1 89 ? 11.127 4.332 -9.502 1.00 93.50 89 SER A N 1
ATOM 683 C CA . SER A 1 89 ? 12.550 4.407 -9.877 1.00 93.50 89 SER A CA 1
ATOM 684 C C . SER A 1 89 ? 13.239 3.052 -10.071 1.00 93.50 89 SER A C 1
ATOM 686 O O . SER A 1 89 ? 14.410 3.012 -10.450 1.00 93.50 89 SER A O 1
ATOM 688 N N . LEU A 1 90 ? 12.560 1.943 -9.777 1.00 95.38 90 LEU A N 1
ATOM 689 C CA . LEU A 1 90 ? 13.170 0.618 -9.764 1.00 95.38 90 LEU A CA 1
ATOM 690 C C . LEU A 1 90 ? 13.008 -0.111 -11.093 1.00 95.38 90 LEU A C 1
ATOM 692 O O . LEU A 1 90 ? 12.013 0.046 -11.799 1.00 95.38 90 LEU A O 1
ATOM 696 N N . SER A 1 91 ? 13.963 -0.994 -11.390 1.00 95.81 91 SER A N 1
ATOM 697 C CA . SER A 1 91 ? 13.834 -1.917 -12.515 1.00 95.81 91 SER A CA 1
ATOM 698 C C . SER A 1 91 ? 12.674 -2.890 -12.285 1.00 95.81 91 SER A C 1
ATOM 700 O O . SER A 1 91 ? 12.408 -3.289 -11.152 1.00 95.81 91 SER A O 1
ATOM 702 N N . ARG A 1 92 ? 12.032 -3.373 -13.356 1.00 95.50 92 ARG A N 1
ATOM 703 C CA . ARG A 1 92 ? 10.963 -4.390 -13.266 1.00 95.50 92 ARG A CA 1
ATOM 704 C C . ARG A 1 92 ? 11.367 -5.608 -12.422 1.00 95.50 92 ARG A C 1
ATOM 706 O O . ARG A 1 92 ? 10.578 -6.109 -11.624 1.00 95.50 92 ARG A O 1
ATOM 713 N N . LYS A 1 93 ? 12.617 -6.064 -12.566 1.00 95.94 93 LYS A N 1
ATOM 714 C CA . LYS A 1 93 ? 13.179 -7.175 -11.781 1.00 95.94 93 LYS A CA 1
ATOM 715 C C . LYS A 1 93 ? 13.210 -6.847 -10.286 1.00 95.94 93 LYS A C 1
ATOM 717 O O . LYS A 1 93 ? 12.821 -7.688 -9.477 1.00 95.94 93 LYS A O 1
ATOM 722 N N . ASP A 1 94 ? 13.646 -5.644 -9.928 1.00 96.94 94 ASP A N 1
ATOM 723 C CA . ASP A 1 94 ? 13.722 -5.209 -8.532 1.00 96.94 94 ASP A CA 1
ATOM 724 C C . ASP A 1 94 ? 12.333 -4.957 -7.941 1.00 96.94 94 ASP A C 1
ATOM 726 O O . ASP A 1 94 ? 12.086 -5.358 -6.806 1.00 96.94 94 ASP A O 1
ATOM 730 N N . ARG A 1 95 ? 11.390 -4.411 -8.724 1.00 96.56 95 ARG A N 1
ATOM 731 C CA . ARG A 1 95 ? 9.979 -4.267 -8.324 1.00 96.56 95 ARG A CA 1
ATOM 732 C C . ARG A 1 95 ? 9.381 -5.614 -7.917 1.00 96.56 95 ARG A C 1
ATOM 734 O O . ARG A 1 95 ? 8.892 -5.759 -6.800 1.00 96.56 95 ARG A O 1
ATOM 741 N N . LEU A 1 96 ? 9.489 -6.629 -8.780 1.00 96.06 96 LEU A N 1
ATOM 742 C CA . LEU A 1 96 ? 8.984 -7.981 -8.500 1.00 96.06 96 LEU A CA 1
ATOM 743 C C . LEU A 1 96 ? 9.659 -8.615 -7.277 1.00 96.06 96 LEU A C 1
ATOM 745 O O . LEU A 1 96 ? 8.996 -9.269 -6.467 1.00 96.06 96 LEU A O 1
ATOM 749 N N . LYS A 1 97 ? 10.973 -8.410 -7.125 1.00 97.19 97 LYS A N 1
ATOM 750 C CA . LYS A 1 97 ? 11.723 -8.890 -5.961 1.00 97.19 97 LYS A CA 1
ATOM 751 C C . LYS A 1 97 ? 11.196 -8.258 -4.669 1.00 97.19 97 LYS A C 1
ATOM 753 O O . LYS A 1 97 ? 10.853 -8.996 -3.746 1.00 97.19 97 LYS A O 1
ATOM 758 N N . ILE A 1 98 ? 11.083 -6.930 -4.625 1.00 97.19 98 ILE A N 1
ATOM 759 C CA . ILE A 1 98 ? 10.605 -6.190 -3.450 1.00 97.19 98 ILE A CA 1
ATOM 760 C C . ILE A 1 98 ? 9.171 -6.571 -3.109 1.00 97.19 98 ILE A C 1
ATOM 762 O O . ILE A 1 98 ? 8.889 -6.825 -1.940 1.00 97.19 98 ILE A O 1
ATOM 766 N N . ILE A 1 99 ? 8.274 -6.663 -4.095 1.00 96.94 99 ILE A N 1
ATOM 767 C CA . ILE A 1 99 ? 6.882 -7.076 -3.870 1.00 96.94 99 ILE A CA 1
ATOM 768 C C . ILE A 1 99 ? 6.846 -8.438 -3.169 1.00 96.94 99 ILE A C 1
ATOM 770 O O . ILE A 1 99 ? 6.226 -8.579 -2.117 1.00 96.94 99 ILE A O 1
ATOM 774 N N . ARG A 1 100 ? 7.576 -9.433 -3.687 1.00 97.25 100 ARG A N 1
ATOM 775 C CA . ARG A 1 100 ? 7.602 -10.781 -3.103 1.00 97.25 100 ARG A CA 1
ATOM 776 C C . ARG A 1 100 ? 8.189 -10.803 -1.689 1.00 97.25 100 ARG A C 1
ATOM 778 O O . ARG A 1 100 ? 7.618 -11.433 -0.801 1.00 97.25 100 ARG A O 1
ATOM 785 N N . GLU A 1 101 ? 9.332 -10.152 -1.486 1.00 98.12 101 GLU A N 1
ATOM 786 C CA . GLU A 1 101 ? 10.049 -10.169 -0.204 1.00 98.12 101 GLU A CA 1
ATOM 787 C C . GLU A 1 101 ? 9.285 -9.408 0.885 1.00 98.12 101 GLU A C 1
ATOM 789 O O . GLU A 1 101 ? 9.097 -9.925 1.988 1.00 98.12 101 GLU A O 1
ATOM 794 N N . SER A 1 102 ? 8.776 -8.217 0.566 1.00 97.81 102 SER A N 1
ATOM 795 C CA . SER A 1 102 ? 7.993 -7.413 1.510 1.00 97.81 102 SER A CA 1
ATOM 796 C C . SER A 1 102 ? 6.652 -8.065 1.853 1.00 97.81 102 SER A C 1
ATOM 798 O O . SER A 1 102 ? 6.275 -8.081 3.022 1.00 97.81 102 SER A O 1
ATOM 800 N N . MET A 1 103 ? 5.959 -8.675 0.886 1.00 97.56 103 MET A N 1
ATOM 801 C CA . MET A 1 103 ? 4.695 -9.364 1.155 1.00 97.56 103 MET A CA 1
ATOM 802 C C . MET A 1 103 ? 4.883 -10.531 2.130 1.00 97.56 103 MET A C 1
ATOM 804 O O . MET A 1 103 ? 4.114 -10.655 3.081 1.00 97.56 103 MET A O 1
ATOM 808 N N . ALA A 1 104 ? 5.927 -11.348 1.950 1.00 97.62 104 ALA A N 1
ATOM 809 C CA . ALA A 1 104 ? 6.245 -12.431 2.880 1.00 97.62 104 ALA A CA 1
ATOM 810 C C . ALA A 1 104 ? 6.599 -11.902 4.282 1.00 97.62 104 ALA A C 1
ATOM 812 O O . ALA A 1 104 ? 6.090 -12.408 5.286 1.00 97.62 104 ALA A O 1
ATOM 813 N N . LEU A 1 105 ? 7.427 -10.853 4.348 1.00 98.31 105 LEU A N 1
ATOM 814 C CA . LEU A 1 105 ? 7.822 -10.207 5.599 1.00 98.31 105 LEU A CA 1
ATOM 815 C C . LEU A 1 105 ? 6.608 -9.697 6.384 1.00 98.31 105 LEU A C 1
ATOM 817 O O . LEU A 1 105 ? 6.473 -9.974 7.577 1.00 98.31 105 LEU A O 1
ATOM 821 N N . PHE A 1 106 ? 5.730 -8.939 5.728 1.00 98.44 106 PHE A N 1
ATOM 822 C CA . PHE A 1 106 ? 4.614 -8.297 6.411 1.00 98.44 106 PHE A CA 1
ATOM 823 C C . PHE A 1 106 ? 3.470 -9.262 6.709 1.00 98.44 106 PHE A C 1
ATOM 825 O O . PHE A 1 106 ? 2.900 -9.176 7.796 1.00 98.44 106 PHE A O 1
ATOM 832 N N . HIS A 1 107 ? 3.226 -10.252 5.843 1.00 97.88 107 HIS A N 1
ATOM 833 C CA . HIS A 1 107 ? 2.328 -11.365 6.153 1.00 97.88 107 HIS A CA 1
ATOM 834 C C . HIS A 1 107 ? 2.689 -12.006 7.498 1.00 97.88 107 HIS A C 1
ATOM 836 O O . HIS A 1 107 ? 1.821 -12.181 8.350 1.00 97.88 107 HIS A O 1
ATOM 842 N N . HIS A 1 108 ? 3.970 -12.328 7.709 1.00 97.75 108 HIS A N 1
ATOM 843 C CA . HIS A 1 108 ? 4.422 -12.908 8.972 1.00 97.75 108 HIS A CA 1
ATOM 844 C C . HIS A 1 108 ? 4.289 -11.924 10.142 1.00 97.75 108 HIS A C 1
ATOM 846 O O . HIS A 1 108 ? 3.830 -12.309 11.214 1.00 97.75 108 HIS A O 1
ATOM 852 N N . ARG A 1 109 ? 4.643 -10.648 9.932 1.00 98.06 109 ARG A N 1
ATOM 853 C CA . ARG A 1 109 ? 4.626 -9.616 10.980 1.00 98.06 109 ARG A CA 1
ATOM 854 C C . ARG A 1 109 ? 3.232 -9.343 11.550 1.00 98.06 109 ARG A C 1
ATOM 856 O O . ARG A 1 109 ? 3.117 -9.155 12.755 1.00 98.06 109 ARG A O 1
ATOM 863 N N . HIS A 1 110 ? 2.206 -9.302 10.702 1.00 97.75 110 HIS A N 1
ATOM 864 C CA . HIS A 1 110 ? 0.850 -8.879 11.091 1.00 97.75 110 HIS A CA 1
ATOM 865 C C . HIS A 1 110 ? -0.177 -10.017 11.044 1.00 97.75 110 HIS A C 1
ATOM 867 O O . HIS A 1 110 ? -1.380 -9.774 10.987 1.00 97.75 110 HIS A O 1
ATOM 873 N N . GLY A 1 111 ? 0.286 -11.272 11.030 1.00 96.50 111 GLY A N 1
ATOM 874 C CA . GLY A 1 111 ? -0.590 -12.447 11.088 1.00 96.50 111 GLY A CA 1
ATOM 875 C C . GLY A 1 111 ? -1.490 -12.634 9.861 1.00 96.50 111 GLY A C 1
ATOM 876 O O . GLY A 1 111 ? -2.532 -13.280 9.967 1.00 96.50 111 GLY A O 1
ATOM 877 N N . GLY A 1 112 ? -1.113 -12.070 8.710 1.00 97.81 112 GLY A N 1
ATOM 878 C CA . GLY A 1 112 ? -1.864 -12.179 7.462 1.00 97.81 112 GLY A CA 1
ATOM 879 C C . GLY A 1 112 ? -1.811 -10.929 6.583 1.00 97.81 112 GLY A C 1
ATOM 880 O O . GLY A 1 112 ? -1.212 -9.904 6.928 1.00 97.81 112 GLY A O 1
ATOM 881 N N . ILE A 1 113 ? -2.469 -11.025 5.426 1.00 98.31 113 ILE A N 1
ATOM 882 C CA . ILE A 1 113 ? -2.677 -9.923 4.481 1.00 98.31 113 ILE A CA 1
ATOM 883 C C . ILE A 1 113 ? -4.180 -9.654 4.360 1.00 98.31 113 ILE A C 1
ATOM 885 O O . ILE A 1 113 ? -4.947 -10.556 4.025 1.00 98.31 113 ILE A O 1
ATOM 889 N N . HIS A 1 114 ? -4.588 -8.407 4.582 1.00 98.38 114 HIS A N 1
ATOM 890 C CA . HIS A 1 114 ? -5.947 -7.926 4.321 1.00 98.38 114 HIS A CA 1
ATOM 891 C C . HIS A 1 114 ? -6.113 -7.512 2.858 1.00 98.38 114 HIS A C 1
ATOM 893 O O . HIS A 1 114 ? -7.035 -7.953 2.168 1.00 98.38 114 HIS A O 1
ATOM 899 N N . LEU A 1 115 ? -5.181 -6.692 2.367 1.00 98.19 115 LEU A N 1
ATOM 900 C CA . LEU A 1 115 ? -5.233 -6.097 1.036 1.00 98.19 115 LEU A CA 1
ATOM 901 C C . LEU A 1 115 ? -3.826 -5.901 0.464 1.00 98.19 115 LEU A C 1
ATOM 903 O O . LEU A 1 115 ? -2.903 -5.502 1.172 1.00 98.19 115 LEU A O 1
ATOM 907 N N . VAL A 1 116 ? -3.699 -6.136 -0.841 1.00 97.69 116 VAL A N 1
ATOM 908 C CA . VAL A 1 116 ? -2.556 -5.703 -1.647 1.00 97.69 116 VAL A CA 1
ATOM 909 C C . VAL A 1 116 ? -3.090 -4.882 -2.810 1.00 97.69 116 VAL A C 1
ATOM 911 O O . VAL A 1 116 ? -3.957 -5.355 -3.544 1.00 97.69 116 VAL A O 1
ATOM 914 N N . VAL A 1 117 ? -2.559 -3.676 -2.974 1.00 95.31 117 VAL A N 1
ATOM 915 C CA . VAL A 1 117 ? -2.786 -2.806 -4.127 1.00 95.31 117 VAL A CA 1
ATOM 916 C C . VAL A 1 117 ? -1.479 -2.704 -4.903 1.00 95.31 117 VAL A C 1
ATOM 918 O O . VAL A 1 117 ? -0.432 -2.429 -4.319 1.00 95.31 117 VAL A O 1
ATOM 921 N N . ILE A 1 118 ? -1.550 -2.938 -6.211 1.00 93.62 118 ILE A N 1
ATOM 922 C CA . ILE A 1 118 ? -0.458 -2.693 -7.155 1.00 93.62 118 ILE A CA 1
ATOM 923 C C . ILE A 1 118 ? -0.967 -1.629 -8.125 1.00 93.62 118 ILE A C 1
ATOM 925 O O . ILE A 1 118 ? -1.777 -1.939 -9.000 1.00 93.62 118 ILE A O 1
ATOM 929 N N . ASP A 1 119 ? -0.535 -0.389 -7.923 1.00 90.00 119 ASP A N 1
ATOM 930 C CA . ASP A 1 119 ? -0.838 0.738 -8.801 1.00 90.00 119 ASP A CA 1
ATOM 931 C C . ASP A 1 119 ? 0.202 0.774 -9.927 1.00 90.00 119 ASP A C 1
ATOM 933 O O . ASP A 1 119 ? 1.396 0.923 -9.661 1.00 90.00 119 ASP A O 1
ATOM 937 N N . GLY A 1 120 ? -0.252 0.530 -11.160 1.00 88.44 120 GLY A N 1
ATOM 938 C CA . GLY A 1 120 ? 0.609 0.300 -12.326 1.00 88.44 120 GLY A CA 1
ATOM 939 C C . GLY A 1 120 ? 0.987 -1.170 -12.562 1.00 88.44 120 GLY A C 1
ATOM 940 O O . GLY A 1 120 ? 2.149 -1.534 -12.702 1.00 88.44 120 GLY A O 1
ATOM 941 N N . ILE A 1 121 ? 0.010 -2.079 -12.652 1.00 87.75 121 ILE A N 1
ATOM 942 C CA . ILE A 1 121 ? 0.293 -3.497 -12.970 1.00 87.75 121 ILE A CA 1
ATOM 943 C C . ILE A 1 121 ? 0.985 -3.692 -14.332 1.00 87.75 121 ILE A C 1
ATOM 945 O O . ILE A 1 121 ? 1.779 -4.620 -14.491 1.00 87.75 121 ILE A O 1
ATOM 949 N N . ALA A 1 122 ? 0.708 -2.818 -15.307 1.00 87.75 122 ALA A N 1
ATOM 950 C CA . ALA A 1 122 ? 1.309 -2.856 -16.641 1.00 87.75 122 ALA A CA 1
ATOM 951 C C . ALA A 1 122 ? 2.843 -2.806 -16.567 1.00 87.75 122 ALA A C 1
ATOM 953 O O . ALA A 1 122 ? 3.526 -3.584 -17.220 1.00 87.75 122 ALA A O 1
ATOM 954 N N . ASP A 1 123 ? 3.361 -1.991 -15.661 1.00 87.38 123 ASP A N 1
ATOM 955 C CA . ASP A 1 123 ? 4.774 -1.785 -15.360 1.00 87.38 123 ASP A CA 1
ATOM 956 C C . ASP A 1 123 ? 5.490 -3.021 -14.777 1.00 87.38 123 ASP A C 1
ATOM 958 O O . ASP A 1 123 ? 6.719 -3.041 -14.631 1.00 87.38 123 ASP A O 1
ATOM 962 N N . LEU A 1 124 ? 4.728 -4.058 -14.411 1.00 88.19 124 LEU A N 1
ATOM 963 C CA . LEU A 1 124 ? 5.249 -5.347 -13.959 1.00 88.19 124 LEU A CA 1
ATOM 964 C C . LEU A 1 124 ? 5.225 -6.426 -15.047 1.00 88.19 124 LEU A C 1
ATOM 966 O O . LEU A 1 124 ? 5.941 -7.420 -14.903 1.00 88.19 124 LEU A O 1
ATOM 970 N N . ILE A 1 125 ? 4.413 -6.263 -16.096 1.00 86.81 125 ILE A N 1
ATOM 971 C CA . ILE A 1 125 ? 4.139 -7.321 -17.085 1.00 86.81 125 ILE A CA 1
ATOM 972 C C . ILE A 1 125 ? 4.502 -6.943 -18.524 1.00 86.81 125 ILE A C 1
ATOM 974 O O . ILE A 1 125 ? 4.792 -7.843 -19.312 1.00 86.81 125 ILE A O 1
ATOM 978 N N . LEU A 1 126 ? 4.490 -5.653 -18.860 1.00 79.56 126 LEU A N 1
ATOM 979 C CA . LEU A 1 126 ? 4.892 -5.113 -20.161 1.00 79.56 126 LEU A CA 1
ATOM 980 C C . LEU A 1 126 ? 6.392 -4.768 -20.152 1.00 79.56 126 LEU A C 1
ATOM 982 O O . LEU A 1 126 ? 6.996 -4.824 -21.243 1.00 79.56 126 LEU A O 1
#

InterPro domains:
  IPR027417 P-loop containing nucleoside triphosphate hydrolase [G3DSA:3.40.50.300] (21-125)

Sequence (126 aa):
MLLTYQNIDGLTRTGVYISAILAGTLVAERLQAEQTLGLDVTANPKGMTVLHYDTEQSEAQLQENLGKTLRRAGVESVPQFYHSLYLASLSRKDRLKIIRESMALFHHRHGGIHLVVIDGIADLIL

pLDDT: mean 89.5, std 15.83, range [30.89, 98.69]

Secondary structure (DSSP, 8-state):
-B-----SSSSS-HHHHHHHHHHHHSSSSPPPTTTTTT--PPP-TT--EEEEEESSS-HHHHHHHHHHHHHHHT-SS--TTEEEEE-TTS-HHHHHHHHHHHHHHHHHHTTSEEEEEEE-THHHH-

Radius of gyration: 14.05 Å; chains: 1; bounding box: 34×26×33 Å

Organism: NCBI:txid1401066